Protein AF-A0A2E5PD58-F1 (afdb_monomer)

Foldseek 3Di:
DDVVVVVVVVVVVLVVLQVLLVVLQVQLVVLCVQLPPPVNLVCSLVSLVSSLVSLVCNCVVVVVHPSNVCQVVQHDDPNDHNVVSVVSNVCCVVPSVPVVPPVVVVVVVVVCVVVVPD

Solvent-accessible surface area (backbone atoms only — not comparable to full-atom values): 6476 Å² total; per-residue (Å²): 136,62,70,72,58,54,53,54,52,52,52,53,47,52,54,52,42,43,52,52,39,51,52,36,48,52,52,19,50,52,25,51,58,48,35,69,36,85,90,33,66,93,48,17,61,62,28,42,53,53,21,49,52,32,53,50,46,25,43,75,75,28,53,88,30,70,66,21,48,35,42,76,70,60,39,66,56,97,85,44,28,62,61,58,50,52,51,50,50,52,47,39,68,71,49,56,68,58,63,68,59,49,65,60,48,57,57,52,55,55,49,37,65,75,68,68,71,125

Radius of gyration: 22.36 Å; Cα contacts (8 Å, |Δi|>4): 90; chains: 1; bounding box: 56×28×73 Å

Structure (mmCIF, N/CA/C/O backbone):
data_AF-A0A2E5PD58-F1
#
_entry.id   AF-A0A2E5PD58-F1
#
loop_
_atom_site.group_PDB
_atom_site.id
_atom_site.type_symbol
_atom_site.label_atom_id
_atom_site.label_alt_id
_atom_site.label_comp_id
_atom_site.label_asym_id
_atom_site.label_entity_id
_atom_site.label_seq_id
_atom_site.pdbx_PDB_ins_code
_atom_site.Cartn_x
_atom_site.Cartn_y
_atom_site.Cartn_z
_atom_site.occupancy
_atom_site.B_iso_or_equiv
_atom_site.auth_seq_id
_atom_site.auth_comp_id
_atom_site.auth_asym_id
_atom_site.auth_atom_id
_atom_site.pdbx_PDB_model_num
ATOM 1 N N . MET A 1 1 ? -22.365 5.896 32.715 1.00 58.25 1 MET A N 1
ATOM 2 C CA . MET A 1 1 ? -22.660 5.699 31.277 1.00 58.25 1 MET A CA 1
ATOM 3 C C . MET A 1 1 ? -23.010 4.229 31.070 1.00 58.25 1 MET A C 1
ATOM 5 O O . MET A 1 1 ? -22.615 3.416 31.896 1.00 58.25 1 MET A O 1
ATOM 9 N N . ASN A 1 2 ? -23.872 3.902 30.103 1.00 78.06 2 ASN A N 1
ATOM 10 C CA . ASN A 1 2 ? -24.421 2.550 29.939 1.00 78.06 2 ASN A CA 1
ATOM 11 C C . ASN A 1 2 ? -23.528 1.745 28.984 1.00 78.06 2 ASN A C 1
ATOM 13 O O . ASN A 1 2 ? -23.440 2.088 27.808 1.00 78.06 2 ASN A O 1
ATOM 17 N N . GLN A 1 3 ? -22.915 0.668 29.471 1.00 74.50 3 GLN A N 1
ATOM 18 C CA . GLN A 1 3 ? -21.923 -0.146 28.750 1.00 74.50 3 GLN A CA 1
ATOM 19 C C . GLN A 1 3 ? -22.426 -0.678 27.394 1.00 74.50 3 GLN A C 1
ATOM 21 O O . GLN A 1 3 ? -21.669 -0.857 26.444 1.00 74.50 3 GLN A O 1
ATOM 26 N N . LYS A 1 4 ? -23.745 -0.864 27.265 1.00 77.31 4 LYS A N 1
ATOM 27 C CA . LYS A 1 4 ? -24.401 -1.248 26.007 1.00 77.31 4 LYS A CA 1
ATOM 28 C C . LYS A 1 4 ? -24.297 -0.170 24.916 1.00 77.31 4 LYS A C 1
ATOM 30 O O . LYS A 1 4 ? -24.193 -0.509 23.742 1.00 77.31 4 LYS A O 1
ATOM 35 N N . ALA A 1 5 ? -24.342 1.108 25.292 1.00 72.62 5 ALA A N 1
ATOM 36 C CA . ALA A 1 5 ? -24.224 2.221 24.352 1.00 72.62 5 ALA A CA 1
ATOM 37 C C . ALA A 1 5 ? -22.775 2.391 23.867 1.00 72.62 5 ALA A C 1
ATOM 39 O O . ALA A 1 5 ? -22.554 2.608 22.682 1.00 72.62 5 ALA A O 1
ATOM 40 N N . GLU A 1 6 ? -21.797 2.214 24.757 1.00 74.62 6 GLU A N 1
ATOM 41 C CA . GLU A 1 6 ? -20.365 2.286 24.430 1.00 74.62 6 GLU A CA 1
ATOM 42 C C . GLU A 1 6 ? -19.958 1.188 23.435 1.00 74.62 6 GLU A C 1
ATOM 44 O O . GLU A 1 6 ? -19.301 1.472 22.434 1.00 74.62 6 GLU A O 1
ATOM 49 N N . ASN A 1 7 ? -20.448 -0.041 23.629 1.00 79.19 7 ASN A N 1
ATOM 50 C CA . ASN A 1 7 ? -20.193 -1.149 22.703 1.00 79.19 7 ASN A CA 1
ATOM 51 C C . ASN A 1 7 ? -20.795 -0.921 21.308 1.00 79.19 7 ASN A C 1
ATOM 53 O O . ASN A 1 7 ? -20.182 -1.285 20.307 1.00 79.19 7 ASN A O 1
ATOM 57 N N . ALA A 1 8 ? -21.982 -0.313 21.222 1.00 79.06 8 ALA A N 1
ATOM 58 C CA . ALA A 1 8 ? -22.605 -0.005 19.935 1.00 79.06 8 ALA A CA 1
ATOM 59 C C . ALA A 1 8 ? -21.818 1.068 19.161 1.00 79.06 8 ALA A C 1
ATOM 61 O O . ALA A 1 8 ? -21.651 0.961 17.948 1.00 79.06 8 ALA A O 1
ATOM 62 N N . VAL A 1 9 ? -21.292 2.077 19.863 1.00 82.81 9 VAL A N 1
ATOM 63 C CA . VAL A 1 9 ? -20.440 3.115 19.263 1.00 82.81 9 VAL A CA 1
ATOM 64 C C . VAL A 1 9 ? -19.120 2.517 18.772 1.00 82.81 9 VAL A C 1
ATOM 66 O O . VAL A 1 9 ? -18.726 2.781 17.639 1.00 82.81 9 VAL A O 1
ATOM 69 N N . ALA A 1 10 ? -18.480 1.659 19.573 1.00 80.06 10 ALA A N 1
ATOM 70 C CA . ALA A 1 10 ? -17.239 0.989 19.188 1.00 80.06 10 ALA A CA 1
ATOM 71 C C . ALA A 1 10 ? -17.414 0.076 17.959 1.00 80.06 10 ALA A C 1
ATOM 73 O O . ALA A 1 10 ? -16.584 0.101 17.053 1.00 80.06 10 ALA A O 1
ATOM 74 N N . ALA A 1 11 ? -18.513 -0.682 17.885 1.00 81.94 11 ALA A N 1
ATOM 75 C CA . ALA A 1 11 ? -18.813 -1.524 16.726 1.00 81.94 11 ALA A CA 1
ATOM 76 C C . ALA A 1 11 ? -19.028 -0.693 15.448 1.00 81.94 11 ALA A C 1
ATOM 78 O O . ALA A 1 11 ? -18.476 -1.012 14.396 1.00 81.94 11 ALA A O 1
ATOM 79 N N . ASN A 1 12 ? -19.777 0.411 15.543 1.00 88.06 12 ASN A N 1
ATOM 80 C CA . ASN A 1 12 ? -19.981 1.317 14.410 1.00 88.06 12 ASN A CA 1
ATOM 81 C C . ASN A 1 12 ? -18.666 1.945 13.933 1.00 88.06 12 ASN A C 1
ATOM 83 O O . ASN A 1 12 ? -18.440 2.044 12.727 1.00 88.06 12 ASN A O 1
ATOM 87 N N . GLN A 1 13 ? -17.789 2.324 14.866 1.00 89.19 13 GLN A N 1
ATOM 88 C CA . GLN A 1 13 ? -16.474 2.862 14.534 1.00 89.19 13 GLN A CA 1
ATOM 89 C C . GLN A 1 13 ? -15.613 1.822 13.810 1.00 89.19 13 GLN A C 1
ATOM 91 O O . GLN A 1 13 ? -15.060 2.121 12.758 1.00 89.19 13 GLN A O 1
ATOM 96 N N . PHE A 1 14 ? -15.576 0.582 14.304 1.00 89.88 14 PHE A N 1
ATOM 97 C CA . PHE A 1 14 ? -14.825 -0.499 13.666 1.00 89.88 14 PHE A CA 1
ATOM 98 C C . PHE A 1 14 ? -15.283 -0.766 12.224 1.00 89.88 14 PHE A C 1
ATOM 100 O O . PHE A 1 14 ? -14.459 -0.959 11.327 1.00 89.88 14 PHE A O 1
ATOM 107 N N . HIS A 1 15 ? -16.595 -0.744 11.970 1.00 92.31 15 HIS A N 1
ATOM 108 C CA . HIS A 1 15 ? -17.126 -0.884 10.614 1.00 92.31 15 HIS A CA 1
ATOM 109 C C . HIS A 1 15 ? -16.736 0.292 9.711 1.00 92.31 15 HIS A C 1
ATOM 111 O O . HIS A 1 15 ? -16.370 0.070 8.556 1.00 92.31 15 HIS A O 1
ATOM 117 N N . ALA A 1 16 ? -16.769 1.523 10.228 1.00 93.56 16 ALA A N 1
ATOM 118 C CA . ALA A 1 16 ? -16.339 2.706 9.486 1.00 93.56 16 ALA A CA 1
ATOM 119 C C . ALA A 1 16 ? -14.835 2.669 9.162 1.00 93.56 16 ALA A C 1
ATOM 121 O O . ALA A 1 16 ? -14.443 2.956 8.032 1.00 93.56 16 ALA A O 1
ATOM 122 N N . ASP A 1 17 ? -14.003 2.264 10.120 1.00 94.56 17 ASP A N 1
ATOM 123 C CA . ASP A 1 17 ? -12.555 2.121 9.948 1.00 94.56 17 ASP A CA 1
ATOM 124 C C . ASP A 1 17 ? -12.223 1.031 8.928 1.00 94.56 17 ASP A C 1
ATOM 126 O O . ASP A 1 17 ? -11.406 1.235 8.032 1.00 94.56 17 ASP A O 1
ATOM 130 N N . THR A 1 18 ? -12.928 -0.102 8.997 1.00 95.62 18 THR A N 1
ATOM 131 C CA . THR A 1 18 ? -12.800 -1.185 8.014 1.00 95.62 18 THR A CA 1
ATOM 132 C C . THR A 1 18 ? -13.168 -0.708 6.609 1.00 95.62 18 THR A C 1
ATOM 134 O O . THR A 1 18 ? -12.456 -1.006 5.652 1.00 95.62 18 THR A O 1
ATOM 137 N N . ALA A 1 19 ? -14.250 0.062 6.465 1.00 96.50 19 ALA A N 1
ATOM 138 C CA . ALA A 1 19 ? -14.652 0.610 5.173 1.00 96.50 19 ALA A CA 1
ATOM 139 C C . ALA A 1 19 ? -13.584 1.555 4.596 1.00 96.50 19 ALA A C 1
ATOM 141 O O . ALA A 1 19 ? -13.182 1.388 3.446 1.00 96.50 19 ALA A O 1
ATOM 142 N N . LYS A 1 20 ? -13.051 2.477 5.407 1.00 96.44 20 LYS A N 1
ATOM 143 C CA . LYS A 1 20 ? -11.991 3.404 4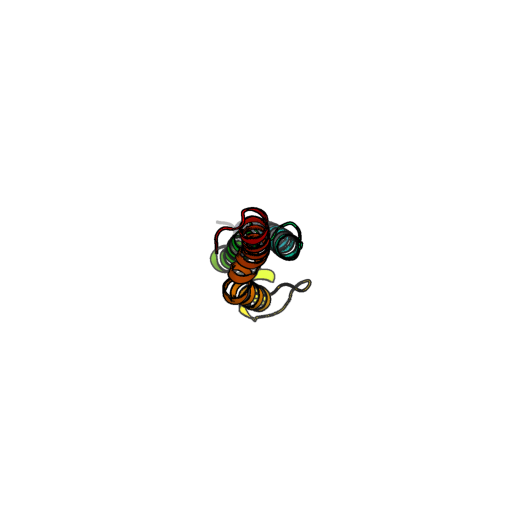.976 1.00 96.44 20 LYS A CA 1
ATOM 144 C C . LYS A 1 20 ? -10.680 2.695 4.635 1.00 96.44 20 LYS A C 1
ATOM 146 O O . LYS A 1 20 ? -10.020 3.063 3.665 1.00 96.44 20 LYS A O 1
ATOM 151 N N . ALA A 1 21 ? -10.304 1.667 5.396 1.00 96.81 21 ALA A N 1
ATOM 152 C CA . ALA A 1 21 ? -9.138 0.846 5.081 1.00 96.81 21 ALA A CA 1
ATOM 153 C C . ALA A 1 21 ? -9.297 0.145 3.721 1.00 96.81 21 ALA A C 1
ATOM 155 O O . ALA A 1 21 ? -8.372 0.154 2.909 1.00 96.81 21 ALA A O 1
ATOM 156 N N . ASN A 1 22 ? -10.488 -0.397 3.440 1.00 96.81 22 ASN A N 1
ATOM 157 C CA . ASN A 1 22 ? -10.795 -1.017 2.152 1.00 96.81 22 ASN A CA 1
ATOM 158 C C . ASN A 1 22 ? -10.725 -0.006 0.995 1.00 96.81 22 ASN A C 1
ATOM 160 O O . ASN A 1 22 ? -10.176 -0.327 -0.056 1.00 96.81 22 ASN A O 1
ATOM 164 N N . GLU A 1 23 ? -11.244 1.211 1.176 1.00 97.38 23 GLU A N 1
ATOM 165 C CA . GLU A 1 23 ? -11.162 2.281 0.170 1.00 97.38 23 GLU A CA 1
ATOM 166 C C . GLU A 1 23 ? -9.707 2.629 -0.167 1.00 97.38 23 GLU A C 1
ATOM 168 O O . GLU A 1 23 ? -9.320 2.603 -1.338 1.00 97.38 23 GLU A O 1
ATOM 173 N N . LEU A 1 24 ? -8.874 2.861 0.853 1.00 97.06 24 LEU A N 1
ATOM 174 C CA . LEU A 1 24 ? -7.444 3.129 0.669 1.00 97.06 24 LEU A CA 1
ATOM 175 C C . LEU A 1 24 ? -6.735 1.981 -0.051 1.00 97.06 24 LEU A C 1
ATOM 177 O O . LEU A 1 24 ? -5.909 2.229 -0.931 1.00 97.06 24 LEU A O 1
ATOM 181 N N . PHE A 1 25 ? -7.076 0.739 0.292 1.00 97.00 25 PHE A N 1
ATOM 182 C CA . PHE A 1 25 ? -6.492 -0.444 -0.327 1.00 97.00 25 PHE A CA 1
ATOM 183 C C . PHE A 1 25 ? -6.865 -0.547 -1.807 1.00 97.00 25 PHE A C 1
ATOM 185 O O . PHE A 1 25 ? -6.009 -0.796 -2.653 1.00 97.00 25 PHE A O 1
ATOM 192 N N . VAL A 1 26 ? -8.132 -0.305 -2.145 1.00 96.88 26 VAL A N 1
ATOM 193 C CA . VAL A 1 26 ? -8.605 -0.302 -3.534 1.00 96.88 26 VAL A CA 1
ATOM 194 C C . VAL A 1 26 ? -7.937 0.813 -4.341 1.00 96.88 26 VAL A C 1
ATOM 196 O O . VAL A 1 26 ? -7.597 0.612 -5.507 1.00 96.88 26 VAL A O 1
ATOM 199 N N . GLU A 1 27 ? -7.732 1.989 -3.751 1.00 96.56 27 GLU A N 1
ATOM 200 C CA . GLU A 1 27 ? -7.014 3.081 -4.413 1.00 96.56 27 GLU A CA 1
ATOM 201 C C . GLU A 1 27 ? -5.540 2.742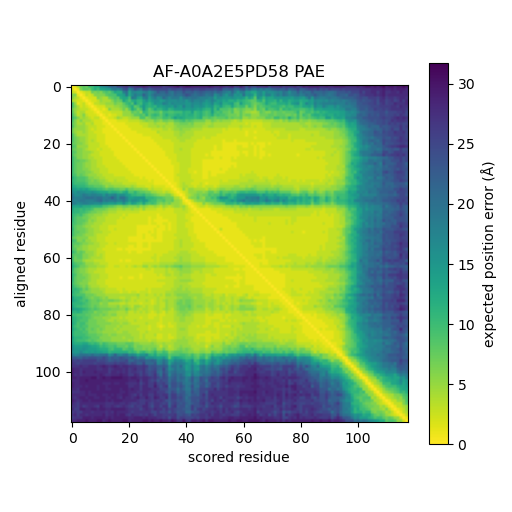 -4.643 1.00 96.56 27 GLU A C 1
ATOM 203 O O . GLU A 1 27 ? -5.046 2.947 -5.753 1.00 96.56 27 GLU A O 1
ATOM 208 N N . ALA A 1 28 ? -4.867 2.136 -3.659 1.00 95.75 28 ALA A N 1
ATOM 209 C CA . ALA A 1 28 ? -3.526 1.591 -3.845 1.00 95.75 28 ALA A CA 1
ATOM 210 C C . ALA A 1 28 ? -3.514 0.547 -4.975 1.00 95.75 28 ALA A C 1
ATOM 212 O O . ALA A 1 28 ? -2.700 0.625 -5.888 1.00 95.75 28 ALA A O 1
ATOM 213 N N . ALA A 1 29 ? -4.464 -0.387 -5.003 1.00 95.06 29 ALA A N 1
ATOM 214 C CA . ALA A 1 29 ? -4.536 -1.390 -6.061 1.00 95.06 29 ALA A CA 1
ATOM 215 C C . ALA A 1 29 ? -4.648 -0.780 -7.462 1.00 95.06 29 ALA A C 1
ATOM 217 O O . ALA A 1 29 ? -3.931 -1.177 -8.379 1.00 95.06 29 ALA A O 1
ATOM 218 N N . LYS A 1 30 ? -5.491 0.243 -7.621 1.00 94.56 30 LYS A N 1
ATOM 219 C CA . LYS A 1 30 ? -5.622 0.969 -8.889 1.00 94.56 30 LYS A CA 1
ATOM 220 C C . LYS A 1 30 ? -4.319 1.654 -9.292 1.00 94.56 30 LYS A C 1
ATOM 222 O O . LYS A 1 30 ? -3.980 1.632 -10.470 1.00 94.56 30 LYS A O 1
ATOM 227 N N . LEU A 1 31 ? -3.603 2.266 -8.350 1.00 94.38 31 LEU A N 1
ATOM 228 C CA . LEU A 1 31 ? -2.318 2.913 -8.627 1.00 94.38 31 LEU A CA 1
ATOM 229 C C . LEU A 1 31 ? -1.253 1.900 -9.056 1.00 94.38 31 LEU A C 1
ATOM 231 O O . LEU A 1 31 ? -0.566 2.144 -10.043 1.00 94.38 31 LEU A O 1
ATOM 235 N N . PHE A 1 32 ? -1.198 0.741 -8.397 1.00 92.31 32 PHE A N 1
ATOM 236 C CA . PHE A 1 32 ? -0.299 -0.359 -8.759 1.00 92.31 32 PHE A CA 1
ATOM 237 C C . PHE A 1 32 ? -0.579 -0.921 -10.158 1.00 92.31 32 PHE A C 1
ATOM 239 O O . PHE A 1 32 ? 0.332 -1.230 -10.919 1.00 92.31 32 PHE A O 1
ATOM 246 N N . MET A 1 33 ? -1.856 -1.051 -10.527 1.00 90.75 33 MET A N 1
ATOM 247 C CA . MET A 1 33 ? -2.226 -1.481 -11.877 1.00 90.75 33 MET A CA 1
ATOM 248 C C . MET A 1 33 ? -1.835 -0.433 -12.919 1.00 90.75 33 MET A C 1
ATOM 250 O O . MET A 1 33 ? -1.324 -0.778 -13.979 1.00 90.75 33 MET A O 1
ATOM 254 N N . LYS A 1 34 ? -2.050 0.850 -12.613 1.00 90.06 34 LYS A N 1
ATOM 255 C CA . LYS A 1 34 ? -1.664 1.946 -13.503 1.00 90.06 34 LYS A CA 1
ATOM 256 C C . LYS A 1 34 ? -0.148 2.022 -13.691 1.00 90.06 34 LYS A C 1
ATOM 258 O O . LYS A 1 34 ? 0.300 2.258 -14.803 1.00 90.06 34 LYS A O 1
ATOM 263 N N . SER A 1 35 ? 0.656 1.799 -12.652 1.00 87.44 35 SER A N 1
ATOM 264 C CA . SER A 1 35 ? 2.120 1.859 -12.774 1.00 87.44 35 SER A CA 1
ATOM 265 C C . SER A 1 35 ? 2.705 0.759 -13.658 1.00 87.44 35 SER A C 1
ATOM 267 O O . SER A 1 35 ? 3.782 0.942 -14.214 1.00 87.44 35 SER A O 1
ATOM 269 N N . GLN A 1 36 ? 1.994 -0.357 -13.817 1.00 85.31 36 GLN A N 1
ATOM 270 C CA . GLN A 1 36 ? 2.376 -1.433 -14.734 1.00 85.31 36 GLN A CA 1
ATOM 271 C C . GLN A 1 36 ? 1.996 -1.149 -16.193 1.00 85.31 36 GLN A C 1
ATOM 273 O O . GLN A 1 36 ? 2.416 -1.885 -17.087 1.00 85.31 36 GLN A O 1
ATOM 278 N N . ASP A 1 37 ? 1.216 -0.098 -16.456 1.00 85.50 37 ASP A N 1
ATOM 279 C CA . ASP A 1 37 ? 0.855 0.287 -17.813 1.00 85.50 37 ASP A CA 1
ATOM 280 C C . ASP A 1 37 ? 2.098 0.816 -18.561 1.00 85.50 37 ASP A C 1
ATOM 282 O O . ASP A 1 37 ? 2.706 1.812 -18.139 1.00 85.50 37 ASP A O 1
ATOM 286 N N . PRO A 1 38 ? 2.501 0.188 -19.682 1.00 74.12 38 PRO A N 1
ATOM 287 C CA . PRO A 1 38 ? 3.670 0.601 -20.452 1.00 74.12 38 PRO A CA 1
ATOM 288 C C . PRO A 1 38 ? 3.589 2.032 -21.003 1.00 74.12 38 PRO A C 1
ATOM 290 O O . PRO A 1 38 ? 4.647 2.609 -21.284 1.00 74.12 38 PRO A O 1
ATOM 293 N N . GLU A 1 39 ? 2.391 2.608 -21.147 1.00 76.56 39 GLU A N 1
ATOM 294 C CA . GLU A 1 39 ? 2.188 3.995 -21.594 1.00 76.56 39 GLU A CA 1
ATOM 295 C C . GLU A 1 39 ? 2.416 5.018 -20.471 1.00 76.56 39 GLU A C 1
ATOM 297 O O . GLU A 1 39 ? 2.638 6.201 -20.722 1.00 76.56 39 GLU A O 1
ATOM 302 N N . SER A 1 40 ? 2.450 4.564 -19.218 1.00 70.44 40 SER A N 1
ATOM 303 C CA . SER A 1 40 ? 2.455 5.430 -18.040 1.00 70.44 40 SER A CA 1
ATOM 304 C C . SER A 1 40 ? 3.818 5.586 -17.355 1.00 70.44 40 SER A C 1
ATOM 306 O O . SER A 1 40 ? 3.908 6.020 -16.203 1.00 70.44 40 SER A O 1
ATOM 308 N N . LYS A 1 41 ? 4.908 5.279 -18.069 1.00 70.44 41 LYS A N 1
ATOM 309 C CA . LYS A 1 41 ? 6.292 5.267 -17.549 1.00 70.44 41 LYS A CA 1
ATOM 310 C C . LYS A 1 41 ? 6.705 6.527 -16.787 1.00 70.44 41 LYS A C 1
ATOM 312 O O . LYS A 1 41 ? 7.446 6.429 -15.816 1.00 70.44 41 LYS A O 1
ATOM 317 N N . ASN A 1 42 ? 6.211 7.695 -17.191 1.00 76.00 42 ASN A N 1
ATOM 318 C CA . ASN A 1 42 ? 6.570 8.969 -16.560 1.00 76.00 42 ASN A CA 1
ATOM 319 C C . ASN A 1 42 ? 5.905 9.187 -15.189 1.00 76.00 42 ASN A C 1
ATOM 321 O O . ASN A 1 42 ? 6.353 10.035 -14.422 1.00 76.00 42 ASN A O 1
ATOM 325 N N . HIS A 1 43 ? 4.842 8.442 -14.875 1.00 83.50 43 HIS A N 1
ATOM 326 C CA . HIS A 1 43 ? 4.090 8.568 -13.623 1.00 83.50 43 HIS A CA 1
ATOM 327 C C . HIS A 1 43 ? 4.082 7.289 -12.785 1.00 83.50 43 HIS A C 1
ATOM 329 O O . HIS A 1 43 ? 3.649 7.332 -11.635 1.00 83.50 43 HIS A O 1
ATOM 335 N N . ALA A 1 44 ? 4.599 6.180 -13.321 1.00 87.25 44 ALA A N 1
ATOM 336 C CA . ALA A 1 44 ? 4.629 4.888 -12.649 1.00 87.25 44 ALA A CA 1
ATOM 337 C C . ALA A 1 44 ? 5.262 4.968 -11.253 1.00 87.25 44 ALA A C 1
ATOM 339 O O . ALA A 1 44 ? 4.648 4.522 -10.288 1.00 87.25 44 ALA A O 1
ATOM 340 N N . GLN A 1 45 ? 6.421 5.623 -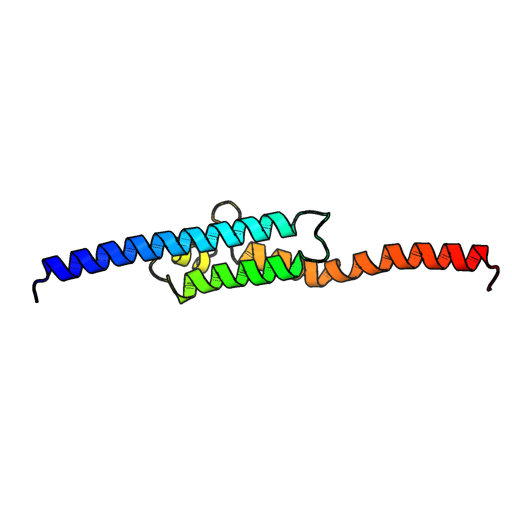11.123 1.00 87.38 45 GLN A N 1
ATOM 341 C CA . GLN A 1 45 ? 7.072 5.813 -9.824 1.00 87.38 45 GLN A CA 1
ATOM 342 C C . GLN A 1 45 ? 6.191 6.597 -8.839 1.00 87.38 45 GLN A C 1
ATOM 344 O O . GLN A 1 45 ? 5.981 6.149 -7.716 1.00 87.38 45 GLN A O 1
ATOM 349 N N . ALA A 1 46 ? 5.617 7.727 -9.265 1.00 90.12 46 ALA A N 1
ATOM 350 C CA . ALA A 1 46 ? 4.764 8.548 -8.405 1.00 90.12 46 ALA A CA 1
ATOM 351 C C . ALA A 1 46 ? 3.506 7.792 -7.944 1.00 90.12 46 ALA A C 1
ATOM 353 O O . ALA A 1 46 ? 3.066 7.937 -6.806 1.00 90.12 46 ALA A O 1
ATOM 354 N N . TRP A 1 47 ? 2.926 6.957 -8.809 1.00 93.44 47 TRP A N 1
ATOM 355 C CA . TRP A 1 47 ? 1.785 6.119 -8.441 1.00 93.44 47 TRP A CA 1
ATOM 356 C C . TRP A 1 47 ? 2.161 5.001 -7.477 1.00 93.44 47 TRP A C 1
ATOM 358 O O . TRP A 1 47 ? 1.380 4.708 -6.574 1.00 93.44 47 TRP A O 1
ATOM 368 N N . LEU A 1 48 ? 3.346 4.411 -7.626 1.00 92.81 48 LEU A N 1
ATOM 369 C CA . LEU A 1 48 ? 3.844 3.411 -6.688 1.00 92.81 48 LEU A CA 1
ATOM 370 C C . LEU A 1 48 ? 4.122 4.013 -5.311 1.00 92.81 48 LEU A C 1
ATOM 372 O O . LEU A 1 48 ? 3.718 3.438 -4.306 1.00 92.81 48 LEU A O 1
ATOM 376 N N . GLU A 1 49 ? 4.746 5.188 -5.251 1.00 92.69 49 GLU A N 1
ATOM 377 C CA . GLU A 1 49 ? 4.992 5.900 -3.993 1.00 92.69 49 GLU A CA 1
ATOM 378 C C . GLU A 1 49 ? 3.677 6.281 -3.294 1.00 92.69 49 GLU A C 1
ATOM 380 O O . GLU A 1 49 ? 3.505 6.022 -2.102 1.00 92.69 49 GLU A O 1
ATOM 385 N N . GLU A 1 50 ? 2.708 6.820 -4.037 1.00 95.00 50 GLU A N 1
ATOM 386 C CA . GLU A 1 50 ? 1.386 7.168 -3.504 1.00 95.00 50 GLU A CA 1
ATOM 387 C C . GLU A 1 50 ? 0.600 5.923 -3.056 1.00 95.00 50 GLU A C 1
ATOM 389 O O . GLU A 1 50 ? -0.047 5.922 -2.005 1.00 95.00 50 GLU A O 1
ATOM 394 N N . GLY A 1 51 ? 0.663 4.837 -3.826 1.00 95.06 51 GLY A N 1
ATOM 395 C CA . GLY A 1 51 ? 0.039 3.567 -3.471 1.00 95.06 51 GLY A CA 1
ATOM 396 C C . GLY A 1 51 ? 0.651 2.964 -2.207 1.00 95.06 51 GLY A C 1
ATOM 397 O O . GLY A 1 51 ? -0.081 2.554 -1.305 1.00 95.06 51 GLY A O 1
ATOM 398 N N . PHE A 1 52 ? 1.978 3.011 -2.080 1.00 94.56 52 PHE A N 1
ATOM 399 C CA . PHE A 1 52 ? 2.681 2.592 -0.872 1.00 94.56 52 PHE A CA 1
ATOM 400 C C . PHE A 1 52 ? 2.281 3.451 0.332 1.00 94.56 52 PHE A C 1
ATOM 402 O O . PHE A 1 52 ? 1.950 2.914 1.388 1.00 94.56 52 PHE A O 1
ATOM 409 N N . HIS A 1 53 ? 2.203 4.776 0.166 1.00 95.75 53 HIS A N 1
ATOM 410 C CA . HIS A 1 53 ? 1.757 5.680 1.227 1.00 95.75 53 HIS A CA 1
ATOM 411 C C . HIS A 1 53 ? 0.344 5.339 1.724 1.00 95.75 53 HIS A C 1
ATOM 413 O O . HIS A 1 53 ? 0.076 5.382 2.925 1.00 95.75 53 HIS A O 1
ATOM 419 N N . ARG A 1 54 ? -0.563 4.935 0.828 1.00 96.25 54 ARG A N 1
ATOM 420 C CA . ARG A 1 54 ? -1.919 4.488 1.193 1.00 96.25 54 ARG A CA 1
ATOM 421 C C . ARG A 1 54 ? -1.913 3.197 1.997 1.00 96.25 54 ARG A C 1
ATOM 423 O O . ARG A 1 54 ? -2.661 3.109 2.968 1.00 96.25 54 ARG A O 1
ATOM 430 N N . LEU A 1 55 ? -1.069 2.230 1.637 1.00 95.44 55 LEU A N 1
ATOM 431 C CA . LEU A 1 55 ? -0.908 1.001 2.419 1.00 95.44 55 LEU A CA 1
ATOM 432 C C . LEU A 1 55 ? -0.362 1.305 3.820 1.00 95.44 55 LEU A C 1
ATOM 434 O O . LEU A 1 55 ? -0.894 0.799 4.807 1.00 95.44 55 LEU A O 1
ATOM 438 N N . THR A 1 56 ? 0.618 2.202 3.929 1.00 94.94 56 THR A N 1
ATOM 439 C CA . THR A 1 56 ? 1.145 2.649 5.226 1.00 94.94 56 THR A CA 1
ATOM 440 C C . THR A 1 56 ? 0.081 3.374 6.053 1.00 94.94 56 THR A C 1
ATOM 442 O O . THR A 1 56 ? -0.065 3.090 7.239 1.00 94.94 56 THR A O 1
ATOM 445 N N . 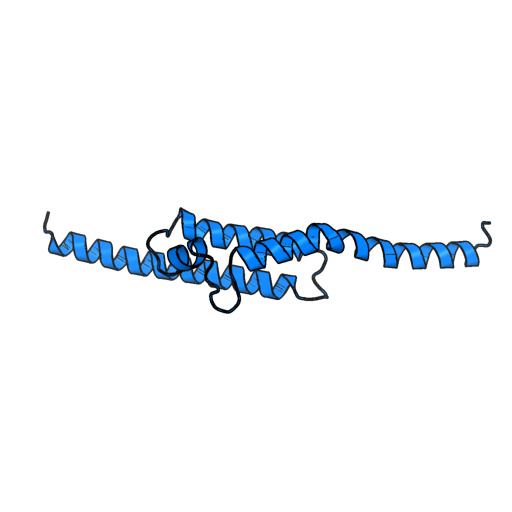ARG A 1 57 ? -0.761 4.217 5.438 1.00 96.19 57 ARG A N 1
ATOM 446 C CA . ARG A 1 57 ? -1.893 4.858 6.134 1.00 96.19 57 ARG A CA 1
ATOM 447 C C . ARG A 1 57 ? -2.892 3.860 6.709 1.00 96.19 57 ARG A C 1
ATOM 449 O O . ARG A 1 57 ? -3.461 4.135 7.762 1.00 96.19 57 ARG A O 1
ATOM 456 N N . ILE A 1 58 ? -3.126 2.725 6.045 1.00 96.81 58 ILE A N 1
ATOM 457 C CA . ILE A 1 58 ? -3.984 1.662 6.591 1.00 96.81 58 ILE A CA 1
ATOM 458 C C . ILE A 1 58 ? -3.400 1.140 7.904 1.00 96.81 58 ILE A C 1
ATOM 460 O O . ILE A 1 58 ? -4.126 0.987 8.883 1.00 96.81 58 ILE A O 1
ATOM 464 N N . ILE A 1 59 ? -2.087 0.924 7.935 1.00 95.62 59 ILE A N 1
ATOM 465 C CA . ILE A 1 59 ? -1.369 0.423 9.108 1.00 95.62 59 ILE A CA 1
ATOM 466 C C . ILE A 1 59 ? -1.376 1.453 10.241 1.00 95.62 59 ILE A C 1
ATOM 468 O O . ILE A 1 59 ? -1.627 1.098 11.388 1.00 95.62 59 ILE A O 1
ATOM 472 N N . GLU A 1 60 ? -1.133 2.725 9.929 1.00 95.88 60 GLU A N 1
ATOM 473 C CA . GLU A 1 60 ? -1.024 3.791 10.930 1.00 95.88 60 GLU A CA 1
ATOM 474 C C . GLU A 1 60 ? -2.379 4.218 11.505 1.00 95.88 60 GLU A C 1
ATOM 476 O O . GLU A 1 60 ? -2.503 4.423 12.713 1.00 95.88 60 GLU A O 1
ATOM 481 N N . HIS A 1 61 ? -3.401 4.360 10.658 1.00 96.12 61 HIS A N 1
ATOM 482 C CA . HIS A 1 61 ? -4.690 4.929 11.061 1.00 96.12 61 HIS A CA 1
ATOM 483 C C . HIS A 1 61 ? -5.778 3.890 11.313 1.00 96.12 61 HIS A C 1
ATOM 485 O O . HIS A 1 61 ? -6.721 4.179 12.046 1.00 96.12 61 HIS A O 1
ATOM 491 N N . TYR A 1 62 ? -5.651 2.686 10.751 1.00 95.25 62 TYR A N 1
ATOM 492 C CA . TYR A 1 62 ? -6.629 1.609 10.910 1.00 95.25 62 TYR A CA 1
ATOM 493 C C . TYR A 1 62 ? -5.971 0.283 11.355 1.00 95.25 62 TYR A C 1
ATOM 495 O O . TYR A 1 62 ? -6.291 -0.774 10.798 1.00 95.25 62 TYR A O 1
ATOM 503 N N . PRO A 1 63 ? -5.085 0.294 12.379 1.00 94.69 63 PRO A N 1
ATOM 504 C CA . PRO A 1 63 ? -4.239 -0.850 12.750 1.00 94.69 63 PRO A CA 1
ATOM 505 C C . PRO A 1 63 ? -5.022 -2.088 13.200 1.00 94.69 63 PRO A C 1
ATOM 507 O O . PRO A 1 63 ? -4.528 -3.207 13.108 1.00 94.69 63 PRO A O 1
ATOM 510 N N . SER A 1 64 ? -6.243 -1.904 13.705 1.00 92.81 64 SER A N 1
ATOM 511 C CA . SER A 1 64 ? -7.098 -2.996 14.186 1.00 92.81 64 SER A CA 1
ATOM 512 C C . SER A 1 64 ? -7.891 -3.688 13.075 1.00 92.81 64 SER A C 1
ATOM 514 O O . SER A 1 64 ? -8.619 -4.638 13.355 1.00 92.81 64 SER A O 1
ATOM 516 N N . THR A 1 65 ? -7.795 -3.213 11.831 1.00 95.81 65 THR A N 1
ATOM 517 C CA . THR A 1 65 ? -8.484 -3.831 10.693 1.00 95.81 65 THR A CA 1
ATOM 518 C C . THR A 1 65 ? -7.741 -5.072 10.207 1.00 95.81 65 THR A C 1
ATOM 520 O O . THR A 1 65 ? -6.515 -5.154 10.263 1.00 95.81 65 THR A O 1
ATOM 523 N N . ASP A 1 66 ? -8.487 -6.035 9.669 1.00 95.62 66 ASP A N 1
ATOM 524 C CA . ASP A 1 66 ? -7.923 -7.256 9.083 1.00 95.62 66 ASP A CA 1
ATOM 525 C C . ASP A 1 66 ? -6.926 -6.951 7.946 1.00 95.62 66 ASP A C 1
ATOM 527 O O . ASP A 1 66 ? -5.891 -7.604 7.832 1.00 95.62 66 ASP A O 1
ATOM 531 N N . LEU A 1 67 ? -7.174 -5.896 7.158 1.00 94.31 67 LEU A N 1
ATOM 532 C CA . LEU A 1 67 ? -6.235 -5.433 6.134 1.00 94.31 67 LEU A CA 1
ATOM 533 C C . LEU A 1 67 ? -4.898 -4.971 6.720 1.00 94.31 67 LEU A C 1
ATOM 535 O O . LEU A 1 67 ? -3.857 -5.363 6.199 1.00 94.31 67 LEU A O 1
ATOM 539 N N . ALA A 1 68 ? -4.901 -4.174 7.792 1.00 95.50 68 ALA A N 1
ATOM 540 C CA . ALA A 1 68 ? -3.661 -3.729 8.428 1.00 95.50 68 ALA A CA 1
ATOM 541 C C . ALA A 1 68 ? -2.837 -4.919 8.942 1.00 95.50 68 ALA A C 1
ATOM 543 O O . ALA A 1 68 ? -1.631 -4.988 8.703 1.00 95.50 68 ALA A O 1
ATOM 544 N N . VAL A 1 69 ? -3.498 -5.896 9.572 1.00 96.31 69 VAL A N 1
ATOM 545 C CA . VAL A 1 69 ? -2.852 -7.124 10.060 1.00 96.31 69 VAL A CA 1
ATOM 546 C C . VAL A 1 69 ? -2.238 -7.91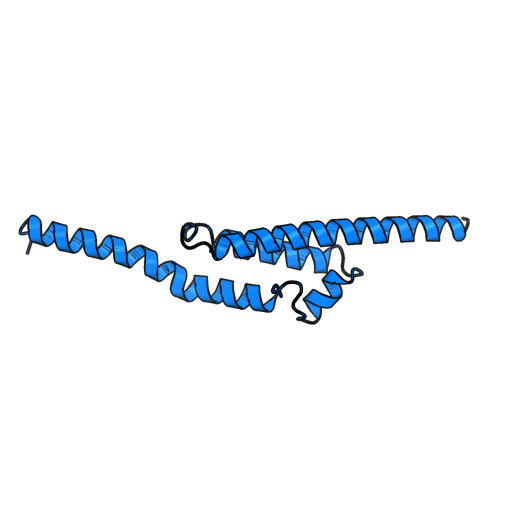9 8.907 1.00 96.31 69 VAL A C 1
ATOM 548 O O . VAL A 1 69 ? -1.077 -8.325 8.996 1.00 96.31 69 VAL A O 1
ATOM 551 N N . LYS A 1 70 ? -2.979 -8.107 7.808 1.00 95.38 70 LYS A N 1
ATOM 552 C CA . LYS A 1 70 ? -2.492 -8.794 6.602 1.00 95.38 70 LYS A CA 1
ATOM 553 C C . LYS A 1 70 ? -1.271 -8.097 6.006 1.00 95.38 70 LYS A C 1
ATOM 555 O O . LYS A 1 70 ? -0.271 -8.762 5.744 1.00 95.38 70 LYS A O 1
ATOM 560 N N . LEU A 1 71 ? -1.322 -6.771 5.859 1.00 94.25 71 LEU A N 1
ATOM 561 C CA . LEU A 1 71 ? -0.227 -5.973 5.299 1.00 94.25 71 LEU A CA 1
ATOM 562 C C . LEU A 1 71 ? 1.044 -6.061 6.153 1.00 94.25 71 LEU A C 1
ATOM 564 O O . LEU A 1 71 ? 2.110 -6.349 5.615 1.00 94.25 71 LEU A O 1
ATOM 568 N N . ILE A 1 72 ? 0.939 -5.877 7.474 1.00 93.88 72 ILE A N 1
ATOM 569 C CA . ILE A 1 72 ? 2.087 -5.979 8.396 1.00 93.88 72 ILE A CA 1
ATOM 570 C C . ILE A 1 72 ? 2.673 -7.392 8.404 1.00 93.88 72 ILE A C 1
ATOM 572 O O . ILE A 1 72 ? 3.885 -7.562 8.492 1.00 93.88 72 ILE A O 1
ATOM 576 N N . SER A 1 73 ? 1.821 -8.410 8.281 1.00 93.75 73 SER A N 1
ATOM 577 C CA . SER A 1 73 ? 2.250 -9.812 8.233 1.00 93.75 73 SER A CA 1
ATOM 578 C C . SER A 1 73 ? 2.888 -10.204 6.893 1.00 93.75 73 SER A C 1
ATOM 580 O O . SER A 1 73 ? 3.227 -11.370 6.705 1.00 93.75 73 SER A O 1
ATOM 582 N N . GLY A 1 74 ? 3.010 -9.269 5.944 1.00 92.12 74 GLY A N 1
ATOM 583 C CA . GLY A 1 74 ? 3.535 -9.528 4.603 1.00 92.12 74 GLY A CA 1
ATOM 584 C C . GLY A 1 74 ? 2.594 -10.351 3.720 1.00 92.12 74 GLY A C 1
ATOM 585 O O . GLY A 1 74 ? 3.003 -10.840 2.670 1.00 92.12 74 GLY A O 1
ATOM 586 N N . GLN A 1 75 ? 1.332 -10.530 4.116 1.00 94.00 75 GLN A N 1
ATOM 587 C CA . GLN A 1 75 ? 0.383 -11.293 3.316 1.00 94.00 75 GLN A CA 1
ATOM 588 C C . GLN A 1 75 ? -0.039 -10.501 2.079 1.00 94.00 75 GLN A C 1
ATOM 590 O O . GLN A 1 75 ? -0.349 -9.311 2.147 1.00 94.00 75 GLN A O 1
ATOM 595 N N . SER A 1 76 ? -0.097 -11.197 0.944 1.00 91.19 76 SER A N 1
ATOM 596 C CA . SER A 1 76 ? -0.642 -10.644 -0.291 1.00 91.19 76 SER A CA 1
ATOM 597 C C . SER A 1 76 ? -2.166 -10.709 -0.278 1.00 91.19 76 SER A C 1
ATOM 599 O O . SER A 1 76 ? -2.759 -11.763 -0.033 1.00 91.19 76 SER A O 1
ATOM 601 N N . VAL A 1 77 ? -2.809 -9.582 -0.572 1.00 91.06 77 VAL A N 1
ATOM 602 C CA . VAL A 1 77 ? -4.260 -9.479 -0.745 1.00 91.06 77 VAL A CA 1
ATOM 603 C C . VAL A 1 77 ? -4.518 -9.064 -2.185 1.00 91.06 77 VAL A C 1
ATOM 605 O O . VAL A 1 77 ? -4.055 -8.021 -2.626 1.00 91.06 77 VAL A O 1
ATOM 608 N N . GLY A 1 78 ? -5.211 -9.900 -2.961 1.00 85.19 78 GLY A N 1
ATOM 609 C CA . GLY A 1 78 ? -5.484 -9.595 -4.372 1.00 85.19 78 GLY A CA 1
ATOM 610 C C . GLY A 1 78 ? -4.227 -9.359 -5.224 1.00 85.19 78 GLY A C 1
ATOM 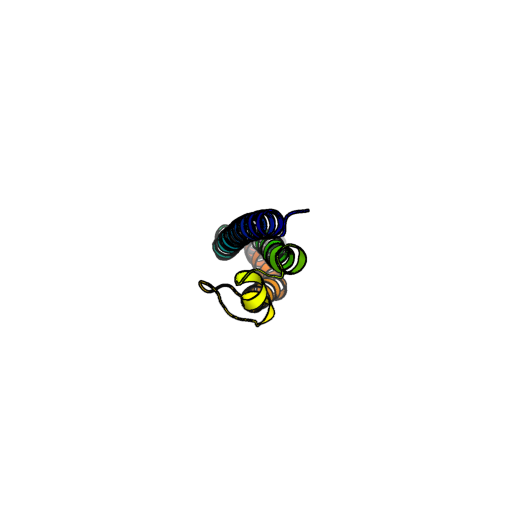611 O O . GLY A 1 78 ? -4.285 -8.586 -6.173 1.00 85.19 78 GLY A O 1
ATOM 612 N N . GLY A 1 79 ? -3.096 -9.982 -4.872 1.00 86.44 79 GLY A N 1
ATOM 613 C CA . GLY A 1 79 ? -1.820 -9.808 -5.574 1.00 86.44 79 GLY A CA 1
ATOM 614 C C . GLY A 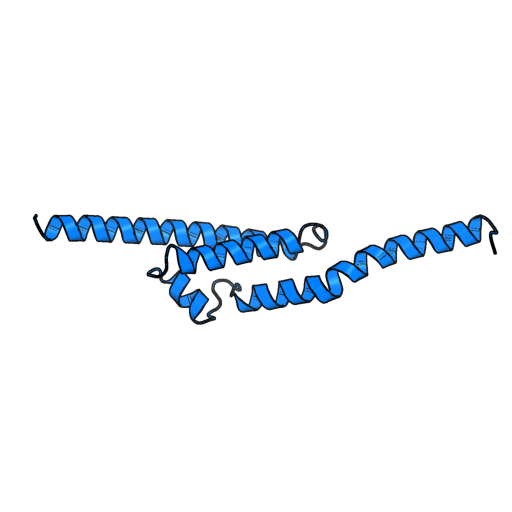1 79 ? -1.004 -8.592 -5.128 1.00 86.44 79 GLY A C 1
ATOM 615 O O . GLY A 1 79 ? 0.033 -8.323 -5.719 1.00 86.44 79 GLY A O 1
ATOM 616 N N . ILE A 1 80 ? -1.441 -7.873 -4.090 1.00 89.75 80 ILE A N 1
ATOM 617 C CA . ILE A 1 80 ? -0.754 -6.691 -3.564 1.00 89.75 80 ILE A CA 1
ATOM 618 C C . ILE A 1 80 ? -0.278 -6.961 -2.140 1.00 89.75 80 ILE A C 1
ATOM 620 O O . ILE A 1 80 ? -1.060 -7.347 -1.269 1.00 89.75 80 ILE A O 1
ATOM 624 N N . SER A 1 81 ? 1.005 -6.712 -1.903 1.00 91.94 81 SER A N 1
ATOM 625 C CA . SER A 1 81 ? 1.627 -6.654 -0.582 1.00 91.94 81 SER A CA 1
ATOM 626 C C . SER A 1 81 ? 2.575 -5.450 -0.512 1.00 91.94 81 SER A C 1
ATOM 628 O O . SER A 1 81 ? 2.888 -4.829 -1.533 1.00 91.94 81 SER A O 1
ATOM 630 N N . LEU A 1 82 ? 3.051 -5.119 0.692 1.00 91.00 82 LEU A N 1
ATOM 631 C CA . LEU A 1 82 ? 4.108 -4.114 0.867 1.00 91.00 82 LEU A CA 1
ATOM 632 C C . LEU A 1 82 ? 5.393 -4.505 0.122 1.00 91.00 82 LEU A C 1
ATOM 634 O O . LEU A 1 82 ? 6.074 -3.641 -0.423 1.00 91.00 82 LEU A O 1
ATOM 638 N N . GLU A 1 83 ? 5.699 -5.802 0.079 1.00 90.31 83 GLU A N 1
ATOM 639 C CA . GLU A 1 83 ? 6.859 -6.342 -0.631 1.00 90.31 83 GLU A CA 1
ATOM 640 C C . GLU A 1 83 ? 6.725 -6.145 -2.141 1.00 90.31 83 GLU A C 1
ATOM 642 O O . GLU A 1 83 ? 7.629 -5.579 -2.744 1.00 90.31 83 GLU A O 1
ATOM 647 N N . SER A 1 84 ? 5.573 -6.478 -2.737 1.00 89.81 84 SER A N 1
ATOM 648 C CA . SER A 1 84 ? 5.345 -6.271 -4.176 1.00 89.81 84 SER A CA 1
ATOM 649 C C . SER A 1 84 ? 5.509 -4.803 -4.585 1.00 89.81 84 SER A C 1
ATOM 651 O O . SER A 1 84 ? 6.052 -4.509 -5.645 1.00 89.81 84 SER A O 1
ATOM 653 N N . TYR A 1 85 ? 5.092 -3.865 -3.729 1.00 90.31 85 TYR A N 1
ATOM 654 C CA . TYR A 1 85 ? 5.363 -2.440 -3.935 1.00 90.31 85 TYR A CA 1
ATOM 655 C C . TYR A 1 85 ? 6.850 -2.100 -3.823 1.00 90.31 85 TYR A C 1
ATOM 657 O O . TYR A 1 85 ? 7.368 -1.357 -4.653 1.00 90.31 85 TYR A O 1
ATOM 665 N N . GLY A 1 86 ? 7.543 -2.624 -2.811 1.00 87.38 86 GLY A N 1
ATOM 666 C CA . GLY A 1 86 ? 8.972 -2.383 -2.616 1.00 87.38 86 GLY A CA 1
ATOM 667 C C . GLY A 1 86 ? 9.828 -2.910 -3.769 1.00 87.38 86 GLY A C 1
ATOM 668 O O . GLY A 1 86 ? 10.763 -2.230 -4.203 1.00 87.38 86 GLY A O 1
ATOM 669 N N . GLU A 1 87 ? 9.487 -4.083 -4.300 1.00 89.81 87 GLU A N 1
ATOM 670 C CA . GLU A 1 87 ? 10.123 -4.670 -5.481 1.00 89.81 87 GLU A CA 1
ATOM 671 C C . GLU A 1 87 ? 9.900 -3.803 -6.719 1.00 89.81 87 GLU A C 1
ATOM 673 O O . GLU A 1 87 ? 10.863 -3.458 -7.407 1.00 89.81 87 GLU A O 1
ATOM 678 N N . GLU A 1 88 ? 8.656 -3.392 -6.967 1.00 88.00 88 GLU A N 1
ATOM 679 C CA . GLU A 1 88 ? 8.310 -2.591 -8.137 1.00 88.00 88 GLU A CA 1
ATOM 680 C C . GLU A 1 88 ? 8.966 -1.202 -8.068 1.00 88.00 88 GLU A C 1
ATOM 682 O O . GLU A 1 88 ? 9.617 -0.780 -9.021 1.00 88.00 88 GLU A O 1
ATOM 687 N N . ILE A 1 89 ? 8.919 -0.519 -6.919 1.00 87.38 89 ILE A N 1
ATOM 688 C CA . ILE A 1 89 ? 9.626 0.757 -6.708 1.00 87.38 89 ILE A CA 1
ATOM 689 C C . ILE A 1 89 ? 11.130 0.586 -6.958 1.00 87.38 89 ILE A C 1
ATOM 691 O O . ILE A 1 89 ? 11.732 1.384 -7.676 1.00 87.38 89 ILE A O 1
ATOM 695 N N . SER A 1 90 ? 11.734 -0.482 -6.427 1.00 86.62 90 SER A N 1
ATOM 696 C CA . SER A 1 90 ? 13.157 -0.780 -6.639 1.00 86.62 90 SER A CA 1
ATOM 697 C C . SER A 1 90 ? 13.486 -1.065 -8.107 1.00 86.62 90 SER A C 1
ATOM 699 O O . SER A 1 90 ? 14.573 -0.729 -8.581 1.00 86.62 90 SER A O 1
ATOM 701 N N . HIS A 1 91 ? 12.569 -1.693 -8.841 1.00 84.69 91 HIS A N 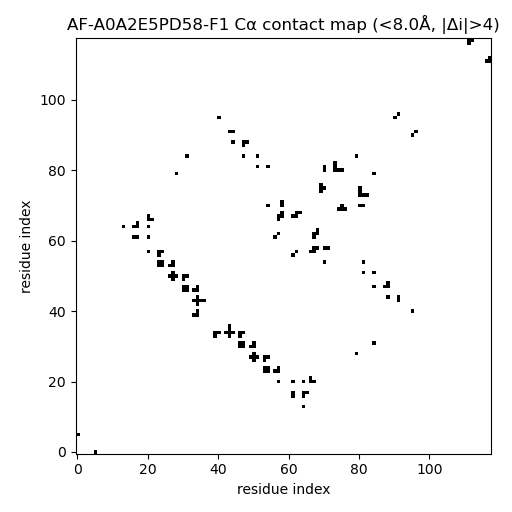1
ATOM 702 C CA . HIS A 1 91 ? 12.702 -1.923 -10.273 1.00 84.69 91 HIS A CA 1
ATOM 703 C C . HIS A 1 91 ? 12.650 -0.601 -11.055 1.00 84.69 91 HIS A C 1
ATOM 705 O O . HIS A 1 91 ? 13.496 -0.375 -11.924 1.00 84.69 91 HIS A O 1
ATOM 711 N N . TRP A 1 92 ? 11.739 0.314 -10.715 1.00 78.50 92 TRP A N 1
ATOM 712 C CA . TRP A 1 92 ? 11.667 1.636 -11.346 1.00 78.50 92 TRP A CA 1
ATOM 713 C C . TRP A 1 92 ? 12.868 2.527 -11.021 1.00 78.50 92 TRP A C 1
ATOM 715 O O . TRP A 1 92 ? 13.370 3.194 -11.926 1.00 78.50 92 TRP A O 1
ATOM 725 N N . ASP A 1 93 ? 13.394 2.477 -9.798 1.00 78.19 93 ASP A N 1
ATOM 726 C CA . ASP A 1 93 ? 14.623 3.190 -9.424 1.00 78.19 93 ASP A CA 1
ATOM 727 C C . ASP A 1 93 ? 15.825 2.730 -10.274 1.00 78.19 93 ASP A C 1
ATOM 729 O O . ASP A 1 93 ? 16.580 3.542 -10.815 1.00 78.19 93 ASP A O 1
ATOM 733 N N . LYS A 1 94 ? 15.946 1.414 -10.497 1.00 78.19 94 LYS A N 1
ATOM 734 C CA . LYS A 1 94 ? 17.050 0.821 -11.270 1.00 78.19 94 LYS A CA 1
ATOM 735 C C . LYS A 1 94 ? 16.896 0.954 -12.786 1.00 78.19 94 LYS A C 1
ATOM 737 O O . LYS A 1 94 ? 17.889 1.173 -13.480 1.00 78.19 94 LYS A O 1
ATOM 742 N N . PHE A 1 95 ? 15.686 0.794 -13.322 1.00 70.19 95 PHE A N 1
ATOM 743 C CA . PHE A 1 95 ? 15.460 0.623 -14.766 1.00 70.19 95 PHE A CA 1
ATOM 744 C C . PHE A 1 95 ? 14.547 1.681 -15.395 1.00 70.19 95 PHE A C 1
ATOM 746 O O . PHE A 1 95 ? 14.614 1.899 -16.608 1.00 70.19 95 PHE A O 1
ATOM 753 N N . GLY A 1 96 ? 13.736 2.383 -14.600 1.00 60.69 96 GLY A N 1
ATOM 754 C CA . GLY A 1 96 ? 12.835 3.438 -15.071 1.00 60.69 96 GLY A CA 1
ATOM 755 C C . GLY A 1 96 ? 13.580 4.629 -15.673 1.00 60.69 96 GLY A C 1
ATOM 756 O O . GLY A 1 96 ? 13.167 5.167 -16.698 1.00 60.69 96 GLY A O 1
ATOM 757 N N . ARG A 1 97 ? 14.747 4.978 -15.115 1.00 52.91 97 ARG A N 1
ATOM 758 C CA . ARG A 1 97 ? 15.593 6.081 -15.609 1.00 52.91 97 ARG A CA 1
ATOM 759 C C . ARG A 1 97 ? 16.343 5.752 -16.907 1.00 52.91 97 ARG A C 1
ATOM 761 O O . ARG A 1 97 ? 16.678 6.650 -17.677 1.00 52.91 97 ARG A O 1
ATOM 768 N N . ALA A 1 98 ? 16.618 4.472 -17.164 1.00 48.28 98 ALA A N 1
ATOM 769 C CA . ALA A 1 98 ? 17.472 4.045 -18.273 1.00 48.28 98 ALA A CA 1
ATOM 770 C C . ALA A 1 98 ? 16.751 4.051 -19.635 1.00 48.28 98 ALA A C 1
ATOM 772 O O . ALA A 1 98 ? 17.372 4.350 -20.656 1.00 48.28 98 ALA A O 1
ATOM 773 N N . LYS A 1 99 ? 15.439 3.776 -19.674 1.00 47.22 99 LYS A N 1
ATOM 774 C CA . LYS A 1 99 ? 14.686 3.698 -20.941 1.00 47.22 99 LYS A CA 1
ATOM 775 C C . LYS A 1 99 ? 14.351 5.054 -21.567 1.00 47.22 99 LYS A C 1
ATOM 777 O O . LYS A 1 99 ? 14.201 5.107 -22.783 1.00 47.22 99 LYS A O 1
ATOM 782 N N . SER A 1 100 ? 14.297 6.137 -20.792 1.00 46.81 100 SER A N 1
ATOM 783 C CA . SER A 1 100 ? 14.013 7.479 -21.330 1.00 46.81 100 SER A CA 1
ATOM 784 C C . SER A 1 100 ? 15.169 8.051 -22.160 1.00 46.81 100 SER A C 1
ATOM 786 O O . SER A 1 100 ? 14.937 8.849 -23.053 1.00 46.81 100 SER A O 1
ATOM 788 N N . THR A 1 101 ? 16.408 7.597 -21.931 1.00 44.97 101 THR A N 1
ATOM 789 C CA . THR A 1 101 ? 17.611 8.134 -22.606 1.00 44.97 101 THR A CA 1
ATOM 790 C C . THR A 1 101 ? 18.100 7.310 -23.799 1.00 44.97 101 THR A C 1
ATOM 792 O O . THR A 1 101 ? 19.117 7.661 -24.395 1.00 44.97 101 THR A O 1
ATOM 795 N N . SER A 1 102 ? 17.450 6.186 -24.127 1.00 44.28 102 SER A N 1
ATOM 796 C CA . SER A 1 102 ? 17.833 5.394 -25.312 1.00 44.28 102 SER A CA 1
ATOM 797 C C . SER A 1 102 ? 17.119 5.892 -26.566 1.00 44.28 102 SER A C 1
ATOM 799 O O . SER A 1 102 ? 17.768 6.093 -27.581 1.00 44.28 102 SER A O 1
ATOM 801 N N . VAL A 1 103 ? 15.827 6.229 -26.472 1.00 49.88 103 VAL A N 1
ATOM 802 C CA . VAL A 1 103 ? 15.080 6.759 -27.627 1.00 49.88 103 VAL A CA 1
ATOM 803 C C . VAL A 1 103 ? 15.598 8.139 -28.052 1.00 49.88 103 VAL A C 1
ATOM 805 O O . VAL A 1 103 ? 15.691 8.408 -29.240 1.00 49.88 103 VAL A O 1
ATOM 808 N N . GLU A 1 104 ? 16.006 9.003 -27.116 1.00 48.00 104 GLU A N 1
ATOM 809 C CA . GLU A 1 104 ? 16.583 10.313 -27.470 1.00 48.00 104 GLU A CA 1
ATOM 810 C C . GLU A 1 104 ? 18.007 10.224 -28.042 1.00 48.00 104 GLU A C 1
ATOM 812 O O . GLU A 1 104 ? 18.409 11.104 -28.800 1.00 48.00 104 GLU A O 1
ATOM 817 N N . ARG A 1 105 ? 18.773 9.171 -27.717 1.00 47.81 105 ARG A N 1
ATOM 818 C CA . ARG A 1 105 ? 20.127 8.991 -28.266 1.00 47.81 105 ARG A CA 1
ATOM 819 C C . ARG A 1 105 ? 20.117 8.478 -29.700 1.00 47.81 105 ARG A C 1
ATOM 821 O O . ARG A 1 105 ? 20.937 8.945 -30.481 1.00 47.81 105 ARG A O 1
ATOM 828 N N . ASP A 1 106 ? 19.163 7.625 -30.061 1.00 51.41 106 ASP A N 1
ATOM 829 C CA . ASP A 1 106 ? 19.059 7.121 -31.435 1.00 51.41 106 ASP A CA 1
ATOM 830 C C . ASP A 1 106 ? 18.665 8.234 -32.431 1.00 51.41 106 ASP A C 1
ATOM 832 O O . ASP A 1 106 ? 19.167 8.269 -33.551 1.00 51.41 106 ASP A O 1
ATOM 836 N N . ILE A 1 107 ? 17.839 9.207 -32.017 1.00 55.78 107 ILE A N 1
ATOM 837 C CA . ILE A 1 107 ? 17.404 10.316 -32.895 1.00 55.78 107 ILE A CA 1
ATOM 838 C C . ILE A 1 107 ? 18.538 11.334 -33.129 1.00 55.78 107 ILE A C 1
ATOM 840 O O . ILE A 1 107 ? 18.634 11.935 -34.201 1.00 55.78 107 ILE A O 1
ATOM 844 N N . LEU A 1 108 ? 19.406 11.550 -32.134 1.00 53.59 108 LEU A N 1
ATOM 845 C CA . LEU A 1 108 ? 20.513 12.507 -32.240 1.00 53.59 108 LEU A CA 1
ATOM 846 C C . LEU A 1 108 ? 21.675 11.970 -33.091 1.00 53.59 108 LEU A C 1
ATOM 848 O O . LEU A 1 108 ? 22.293 12.751 -33.815 1.00 53.59 108 LEU A O 1
ATOM 852 N N . ASP A 1 109 ? 21.933 10.661 -33.052 1.00 52.47 109 ASP A N 1
ATOM 853 C CA . ASP A 1 109 ? 22.994 10.014 -33.840 1.00 52.47 109 ASP A CA 1
ATOM 854 C C . ASP A 1 109 ? 22.635 9.960 -35.340 1.00 52.47 109 ASP A C 1
ATOM 856 O O . ASP A 1 109 ? 23.470 10.210 -36.218 1.00 52.47 109 ASP A O 1
ATOM 860 N N . GLU A 1 110 ? 21.349 9.752 -35.651 1.00 54.72 110 GLU A N 1
ATOM 861 C CA . GLU A 1 110 ? 20.842 9.787 -37.027 1.00 54.72 110 GLU A CA 1
ATOM 862 C C . GLU A 1 110 ? 20.866 11.219 -37.604 1.00 54.72 110 GLU A C 1
ATOM 864 O O . GLU A 1 110 ? 21.252 11.427 -38.757 1.00 54.72 110 GLU A O 1
ATOM 869 N N . ALA A 1 111 ? 20.552 12.237 -36.790 1.00 56.50 111 ALA A N 1
ATOM 870 C CA . ALA A 1 111 ? 20.613 13.642 -37.201 1.00 56.50 111 ALA A CA 1
ATOM 871 C C . ALA A 1 111 ? 22.051 14.154 -37.409 1.00 56.50 111 ALA A C 1
ATOM 873 O O . ALA A 1 111 ? 22.294 14.926 -38.339 1.00 56.50 111 ALA A O 1
ATOM 874 N N . ALA A 1 112 ? 23.012 13.720 -36.587 1.00 58.34 112 ALA A N 1
ATOM 875 C CA . ALA A 1 112 ? 24.426 14.066 -36.753 1.00 58.34 112 ALA A CA 1
ATOM 876 C C . ALA A 1 112 ? 25.008 13.470 -38.047 1.00 58.34 112 ALA A C 1
ATOM 878 O O . ALA A 1 112 ? 25.689 14.168 -38.803 1.00 58.34 112 ALA A O 1
ATOM 879 N N . THR A 1 113 ? 24.635 12.224 -38.361 1.00 58.62 113 THR A N 1
ATOM 880 C CA . THR A 1 113 ? 25.008 11.555 -39.616 1.00 58.62 113 THR A CA 1
ATOM 881 C C . THR A 1 113 ? 24.367 12.232 -40.836 1.00 58.62 113 THR A C 1
ATOM 883 O O . THR A 1 113 ? 25.010 12.381 -41.875 1.00 58.62 113 THR A O 1
ATOM 886 N N . PHE A 1 114 ? 23.121 12.706 -40.720 1.00 57.22 114 PHE A N 1
ATOM 887 C CA . PHE A 1 114 ? 22.423 13.411 -41.803 1.00 57.22 114 PHE A CA 1
ATOM 888 C C . PHE A 1 114 ? 22.968 14.831 -42.062 1.00 57.22 114 PHE A C 1
ATOM 890 O O . PHE A 1 114 ? 22.896 15.321 -43.189 1.00 57.22 114 PHE A O 1
ATOM 897 N N . LEU A 1 115 ? 23.525 15.496 -41.042 1.00 66.56 115 LEU A N 1
ATOM 898 C CA . LEU A 1 115 ? 24.082 16.854 -41.140 1.00 66.56 115 LEU A CA 1
ATOM 899 C C . LEU A 1 115 ? 25.592 16.896 -41.427 1.00 66.56 115 LEU A C 1
ATOM 901 O O . LEU A 1 115 ? 26.127 17.986 -41.631 1.00 66.56 115 LEU A O 1
ATOM 905 N N . GLY A 1 116 ? 26.269 15.744 -41.482 1.00 52.81 116 GLY A N 1
ATOM 906 C CA . GLY A 1 116 ? 27.689 15.657 -41.841 1.00 52.81 116 GLY A CA 1
ATOM 907 C C . GLY A 1 116 ? 28.622 16.370 -40.858 1.00 52.81 116 GLY A C 1
ATOM 908 O O . GLY A 1 116 ? 29.628 16.939 -41.276 1.00 52.81 116 GLY A O 1
ATOM 909 N N . LEU A 1 117 ? 28.259 16.387 -39.574 1.00 61.50 117 LEU A N 1
ATOM 910 C CA . LEU A 1 117 ? 29.068 16.950 -38.494 1.00 61.50 117 LEU A CA 1
ATOM 911 C C . LEU A 1 117 ? 29.866 15.815 -37.829 1.00 61.50 117 LEU A C 1
ATOM 913 O O . LEU A 1 117 ? 29.504 15.382 -36.738 1.00 61.50 117 LEU A O 1
ATOM 917 N N . ASP A 1 118 ? 30.893 15.314 -38.517 1.00 57.31 118 ASP A N 1
ATOM 918 C CA . ASP A 1 118 ? 31.968 14.495 -37.921 1.00 57.31 118 ASP A CA 1
ATOM 919 C C . ASP A 1 118 ? 33.195 15.383 -37.646 1.00 57.31 118 ASP A C 1
ATOM 921 O O . ASP A 1 118 ? 33.530 16.209 -38.533 1.00 57.31 118 ASP A O 1
#

Secondary structure (DSSP, 8-state):
--HHHHHHHHHHHHHHHHHHHHHHHHHHHHHHHHHT-GGGTTTHHHHHHHHHHHHHHHHHH-TTSHHHHHHHTT--BTTB-HHHHHHHHHHIIIIIHHHHHHHHHHHHHHHHHHHT--

Sequence (118 aa):
MNQKAENAVAANQFHADTAKANELFVEAAKLFMKSQDPESKNHAQAWLEEGFHRLTRIIEHYPSTDLAVKLISGQSVGGISLESYGEEISHWDKFGRAKSTSVERDILDEAATFLGLD

pLDDT: mean 82.07, std 16.06, range [44.28, 97.38]

Mean predicted aligned er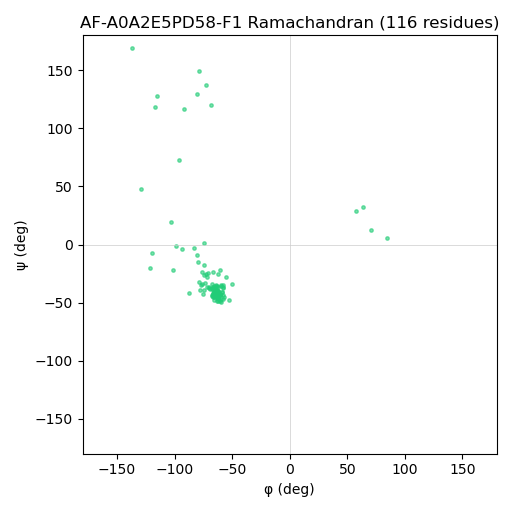ror: 10.68 Å

Nearest PDB structures (foldseek):
  5n78-assembly1_C  TM=3.666E-01  e=1.617E+00  Escherichia coli
  4p1n-assembly1_A  TM=4.863E-01  e=4.082E+00  Kluyveromyces marxianus